Protein AF-A0AAV8QJR6-F1 (afdb_monomer_lite)

Radius of gyration: 22.35 Å; chains: 1; bounding box: 43×32×77 Å

Secondary structure (DSSP, 8-state):
---EEEEEEE--EEEEEEEE--TTS-EEEEEEEEEEEEEEEEEE-SS-EEEEEEEEEEEEEEEEEEETTEEEEEEEEEEEEEEEE-SS-EEEEEEEEETTEEEEEEEES-TTS--GGG---------TTT----PPP-PPPPP-

Organism: Ensete ventricosum (NCBI:txid4639)

Sequence (144 aa):
MVGKVQLVMEAPLQVQTSMVKVEGVPTFENTQLSHQLQEATYVKDLSTVSMSTLSDRQEAEGSDVMHDEEAQRGIASTRSYYKYTDDNSCYLRTVNVEEGAIKVDMASRSCFAISDGGLRWPVRRLPRHLRLTRLPSPSLPHSN

InterPro domains:
  IPR021102 Peptide-N4-(N-acetyl-beta-glucosaminyl)asparagine amidase A [PTHR31104] (5-111)

pLDDT: mean 79.15, std 20.86, range [33.94, 96.25]

Foldseek 3Di:
DDKDKDKDKDKDKDKDKDWDDDPPAWIKIKMKIKIKIKMWMWIGDPPDIKIKIKIKIKIKMKMFTDDPNDTPDMWMKMWMWIWIDIPPWIKIWIWIDTPNDTPDTDMDRDPVPDDCVVVDDPPPPPDPVPPPDDDPDPDDDDDD

Structure (mmCIF, N/CA/C/O backbone):
data_AF-A0AAV8QJR6-F1
#
_entry.id   AF-A0AAV8QJR6-F1
#
loop_
_atom_site.group_PDB
_atom_site.id
_atom_site.type_symbol
_atom_site.label_atom_id
_atom_site.label_alt_id
_atom_site.label_comp_id
_atom_site.label_asym_id
_atom_site.label_entity_id
_atom_site.label_seq_id
_atom_site.pdbx_PDB_ins_code
_atom_site.Cartn_x
_atom_site.Cartn_y
_atom_site.Cartn_z
_atom_site.occupancy
_atom_site.B_iso_or_equiv
_atom_site.auth_seq_id
_atom_site.auth_comp_id
_atom_site.auth_asym_id
_atom_site.auth_atom_id
_atom_site.pdbx_PDB_model_num
ATOM 1 N N . MET A 1 1 ? 19.371 -16.847 -28.810 1.00 52.06 1 MET A N 1
ATOM 2 C CA . MET A 1 1 ? 19.941 -15.648 -28.157 1.00 52.06 1 MET A CA 1
ATOM 3 C C . MET A 1 1 ? 19.583 -15.752 -26.683 1.00 52.06 1 MET A C 1
ATOM 5 O O . MET A 1 1 ? 18.428 -16.045 -26.412 1.00 52.06 1 MET A O 1
ATOM 9 N N . VAL A 1 2 ? 20.547 -15.657 -25.763 1.00 60.50 2 VAL A N 1
ATOM 10 C CA . VAL A 1 2 ? 20.309 -15.851 -24.318 1.00 60.50 2 VAL A CA 1
ATOM 11 C C . VAL A 1 2 ? 20.667 -14.551 -23.602 1.00 60.50 2 VAL A C 1
ATOM 13 O O . VAL A 1 2 ? 21.843 -14.194 -23.548 1.00 60.50 2 VAL A O 1
ATOM 16 N N . GLY A 1 3 ? 19.656 -13.833 -23.115 1.00 73.94 3 GLY A N 1
ATOM 17 C CA . GLY A 1 3 ? 19.809 -12.676 -22.231 1.00 73.94 3 GLY A CA 1
ATOM 18 C C . GLY A 1 3 ? 20.017 -13.105 -20.780 1.00 73.94 3 GLY A C 1
ATOM 19 O O . GLY A 1 3 ? 19.653 -14.220 -20.398 1.00 73.94 3 GLY A O 1
ATOM 20 N N . LYS A 1 4 ? 20.614 -12.238 -19.955 1.00 84.25 4 LYS A N 1
ATOM 21 C CA . LYS A 1 4 ? 20.676 -12.439 -18.498 1.00 84.25 4 LYS A CA 1
ATOM 22 C C . LYS A 1 4 ? 19.551 -11.655 -17.837 1.00 84.25 4 LYS A C 1
ATOM 24 O O . LYS A 1 4 ? 19.454 -10.448 -18.040 1.00 84.25 4 LYS A O 1
ATOM 29 N N . VAL A 1 5 ? 18.759 -12.335 -17.016 1.00 87.50 5 VAL A N 1
ATOM 30 C CA . VAL A 1 5 ? 17.732 -11.719 -16.170 1.00 87.50 5 VAL A CA 1
ATOM 31 C C . VAL A 1 5 ? 18.143 -11.885 -14.714 1.00 87.50 5 VAL A C 1
ATOM 33 O O . VAL A 1 5 ? 18.502 -12.986 -14.294 1.00 87.50 5 VAL A O 1
ATOM 36 N N . GLN A 1 6 ? 18.105 -10.795 -13.954 1.00 90.88 6 GLN A N 1
ATOM 37 C CA . GLN A 1 6 ? 18.274 -10.801 -12.506 1.00 90.88 6 GLN A CA 1
ATOM 38 C C . GLN A 1 6 ? 17.036 -10.181 -11.863 1.00 90.88 6 GLN A C 1
ATOM 40 O O . GLN A 1 6 ? 16.647 -9.070 -12.211 1.00 90.88 6 GLN A O 1
ATOM 45 N N . LEU A 1 7 ? 16.442 -10.917 -10.926 1.00 91.81 7 LEU A N 1
ATOM 46 C CA . LEU A 1 7 ? 15.286 -10.505 -10.140 1.00 91.81 7 LEU A CA 1
ATOM 47 C C . LEU A 1 7 ? 15.708 -10.405 -8.675 1.00 91.81 7 LEU A C 1
ATOM 49 O O . LEU A 1 7 ? 16.290 -11.348 -8.135 1.00 91.81 7 LEU A O 1
ATOM 53 N N . VAL A 1 8 ? 15.407 -9.275 -8.047 1.00 92.56 8 VAL A N 1
ATOM 54 C CA . VAL A 1 8 ? 15.558 -9.067 -6.604 1.00 92.56 8 VAL A CA 1
ATOM 55 C C . VAL A 1 8 ? 14.188 -8.719 -6.044 1.00 92.56 8 VAL A C 1
ATOM 57 O O . VAL A 1 8 ? 13.522 -7.838 -6.582 1.00 92.56 8 VAL A O 1
ATOM 60 N N . MET A 1 9 ? 13.767 -9.418 -4.991 1.00 94.56 9 MET A N 1
ATOM 61 C CA . MET A 1 9 ? 12.448 -9.254 -4.386 1.00 94.56 9 MET A CA 1
ATOM 62 C C . MET A 1 9 ? 12.543 -9.271 -2.861 1.00 94.56 9 MET A C 1
ATOM 64 O O . MET A 1 9 ? 13.164 -10.164 -2.287 1.00 94.56 9 MET A O 1
ATOM 68 N N . GLU A 1 10 ? 11.875 -8.317 -2.220 1.00 93.00 10 GLU A N 1
ATOM 69 C CA . GLU A 1 10 ? 11.699 -8.238 -0.770 1.00 93.00 10 GLU A CA 1
ATOM 70 C C . GLU A 1 10 ? 10.221 -8.012 -0.450 1.00 93.00 10 GLU A C 1
ATOM 72 O O . GLU A 1 10 ? 9.582 -7.161 -1.066 1.00 93.00 10 GLU A O 1
ATOM 77 N N . ALA A 1 11 ? 9.675 -8.764 0.509 1.00 95.12 11 ALA A N 1
ATOM 78 C CA . ALA A 1 11 ? 8.258 -8.682 0.866 1.00 95.12 11 ALA A CA 1
ATOM 79 C C . ALA A 1 11 ? 8.009 -8.723 2.392 1.00 95.12 11 ALA A C 1
ATOM 81 O O . ALA A 1 11 ? 7.457 -9.704 2.899 1.00 95.12 11 ALA A O 1
ATOM 82 N N . PRO A 1 12 ? 8.490 -7.739 3.181 1.00 94.94 12 PRO A N 1
ATOM 83 C CA . PRO A 1 12 ? 8.340 -7.781 4.631 1.00 94.94 12 PRO A CA 1
ATOM 84 C C . PRO A 1 12 ? 6.896 -7.511 5.078 1.00 94.94 12 PRO A C 1
ATOM 86 O O . PRO A 1 12 ? 6.230 -6.591 4.598 1.00 94.94 12 PRO A O 1
ATOM 89 N N . LEU A 1 13 ? 6.462 -8.270 6.086 1.00 95.69 13 LEU A N 1
ATOM 90 C CA . LEU A 1 13 ? 5.206 -8.082 6.807 1.00 95.69 13 LEU A CA 1
ATOM 91 C C . LEU A 1 13 ? 5.494 -7.745 8.272 1.00 95.69 13 LEU A C 1
ATOM 93 O O . LEU A 1 13 ? 6.247 -8.450 8.943 1.00 95.69 13 LEU A O 1
ATOM 97 N N . GLN A 1 14 ? 4.858 -6.693 8.777 1.00 94.94 14 GLN A N 1
ATOM 98 C CA . GLN A 1 14 ? 4.864 -6.311 10.183 1.00 94.94 14 GLN A CA 1
ATOM 99 C C . GLN A 1 14 ? 3.429 -6.213 10.683 1.00 94.94 14 GLN A C 1
ATOM 101 O O . GLN A 1 14 ? 2.583 -5.591 10.041 1.00 94.94 14 GLN A O 1
ATOM 106 N N . VAL A 1 15 ? 3.169 -6.819 11.838 1.00 96.25 15 VAL A N 1
ATOM 107 C CA . VAL A 1 15 ? 1.886 -6.736 12.534 1.00 96.25 15 VAL A CA 1
ATOM 108 C C . VAL A 1 15 ? 2.167 -6.403 13.989 1.00 96.25 15 VAL A C 1
ATOM 110 O O . VAL A 1 15 ? 2.981 -7.064 14.634 1.00 96.25 15 VAL A O 1
ATOM 113 N N . GLN A 1 16 ? 1.501 -5.377 14.499 1.00 94.81 16 GLN A N 1
ATOM 114 C CA . GLN A 1 16 ? 1.584 -4.962 15.887 1.00 94.81 16 GLN A CA 1
ATOM 115 C C . GLN A 1 16 ? 0.178 -4.846 16.453 1.00 94.81 16 GLN A C 1
ATOM 117 O O . GLN A 1 16 ? -0.634 -4.080 15.946 1.00 94.81 16 GLN A O 1
ATOM 122 N N . THR A 1 17 ? -0.080 -5.564 17.540 1.00 92.06 17 THR A N 1
ATOM 123 C CA . THR A 1 17 ? -1.318 -5.434 18.307 1.00 92.06 17 THR A CA 1
ATOM 124 C C . THR A 1 17 ? -0.990 -4.889 19.686 1.00 92.06 17 THR A C 1
ATOM 126 O O . THR A 1 17 ? -0.011 -5.293 20.315 1.00 92.06 17 THR A O 1
ATOM 129 N N . SER A 1 18 ? -1.806 -3.955 20.155 1.00 91.75 18 SER A N 1
ATOM 130 C CA . SER A 1 18 ? -1.723 -3.376 21.490 1.00 91.75 18 SER A CA 1
ATOM 131 C C . SER A 1 18 ? -3.098 -3.384 22.141 1.00 91.75 18 SER A C 1
ATOM 133 O O . SER A 1 18 ? -4.115 -3.269 21.462 1.00 91.75 18 SER A O 1
ATOM 135 N N . MET A 1 19 ? -3.116 -3.535 23.462 1.00 89.56 19 MET A N 1
ATOM 136 C CA . MET A 1 19 ? -4.340 -3.633 24.243 1.00 89.56 19 MET A CA 1
ATOM 137 C C . MET A 1 19 ? -4.223 -2.770 25.493 1.00 89.56 19 MET A C 1
ATOM 139 O O . MET A 1 19 ? -3.192 -2.770 26.168 1.00 89.56 19 MET A O 1
ATOM 143 N N . VAL A 1 20 ? -5.297 -2.056 25.813 1.00 88.19 20 VAL A N 1
ATOM 144 C CA . VAL A 1 20 ? -5.420 -1.263 27.034 1.00 88.19 20 VAL A CA 1
ATOM 145 C C . VAL A 1 20 ? -6.627 -1.771 27.813 1.00 88.19 20 VAL A C 1
ATOM 147 O O . VAL A 1 20 ? -7.765 -1.602 27.378 1.00 88.19 20 VAL A O 1
ATOM 150 N N . LYS A 1 21 ? -6.369 -2.380 28.976 1.00 86.50 21 LYS A N 1
ATOM 151 C CA . LYS A 1 21 ? -7.394 -2.774 29.952 1.00 86.50 21 LYS A CA 1
ATOM 152 C C . LYS A 1 21 ? -7.315 -1.844 31.163 1.00 86.50 21 LYS A C 1
ATOM 154 O O . LYS A 1 21 ? -6.247 -1.694 31.754 1.00 86.50 21 LYS A O 1
ATOM 159 N N . VAL A 1 22 ? -8.434 -1.223 31.529 1.00 82.38 22 VAL A N 1
ATOM 160 C CA . VAL A 1 22 ? -8.584 -0.424 32.756 1.00 82.38 22 VAL A CA 1
ATOM 161 C C . VAL A 1 22 ? -9.826 -0.932 33.480 1.00 82.38 22 VAL A C 1
ATOM 163 O O . VAL A 1 22 ? -10.869 -1.093 32.852 1.00 82.38 22 VAL A O 1
ATOM 166 N N . GLU A 1 23 ? -9.725 -1.208 34.782 1.00 82.12 23 GLU A N 1
ATOM 167 C CA . GLU A 1 23 ? -10.868 -1.694 35.565 1.00 82.12 23 GLU A CA 1
ATOM 168 C C . GLU A 1 23 ? -12.072 -0.747 35.449 1.00 82.12 23 GLU A C 1
ATOM 170 O O . GLU A 1 23 ? -11.940 0.473 35.553 1.00 82.12 23 GLU A O 1
ATOM 175 N N . GLY A 1 24 ? -13.257 -1.315 35.213 1.00 78.19 24 GLY A N 1
ATOM 176 C CA . GLY A 1 24 ? -14.500 -0.554 35.050 1.00 78.19 24 GLY A CA 1
ATOM 177 C C . GLY A 1 24 ? -14.636 0.207 33.724 1.00 78.19 24 GLY A C 1
ATOM 178 O O . GLY A 1 24 ? -15.631 0.905 33.537 1.00 78.19 24 GLY A O 1
ATOM 179 N N . VAL A 1 25 ? -13.679 0.076 32.798 1.00 82.88 25 VAL A N 1
ATOM 180 C CA . VAL A 1 25 ? -13.705 0.689 31.460 1.00 82.88 25 VAL A CA 1
ATOM 181 C C . VAL A 1 25 ? -13.663 -0.415 30.393 1.00 82.88 25 VAL A C 1
ATOM 183 O O . VAL A 1 25 ? -13.013 -1.440 30.609 1.00 82.88 25 VAL A O 1
ATOM 186 N N . PRO A 1 26 ? -14.326 -0.236 29.232 1.00 81.44 26 PRO A N 1
ATOM 187 C CA . PRO A 1 26 ? -14.176 -1.150 28.103 1.00 81.44 26 PRO A CA 1
ATOM 188 C C . PRO A 1 26 ? -12.710 -1.353 27.707 1.00 81.44 26 PRO A C 1
ATOM 190 O O . PRO A 1 26 ? -11.897 -0.429 27.790 1.00 81.44 26 PRO A O 1
ATOM 193 N N . THR A 1 27 ? -12.377 -2.565 27.265 1.00 89.50 27 THR A N 1
ATOM 194 C CA . THR A 1 27 ? -11.030 -2.869 26.770 1.00 89.50 27 THR A CA 1
ATOM 195 C C . THR A 1 27 ? -10.869 -2.283 25.371 1.00 89.50 27 THR A C 1
ATOM 197 O O . THR A 1 27 ? -11.774 -2.385 24.547 1.00 89.50 27 THR A O 1
ATOM 200 N N . PHE A 1 28 ? -9.722 -1.665 25.102 1.00 89.38 28 PHE A N 1
ATOM 201 C CA . PHE A 1 28 ? -9.397 -1.132 23.781 1.00 89.38 28 PHE A CA 1
ATOM 202 C C . PHE A 1 28 ? -8.306 -1.971 23.139 1.00 89.38 28 PHE A C 1
ATOM 204 O O . PHE A 1 28 ? -7.244 -2.153 23.737 1.00 89.38 28 PHE A O 1
ATOM 211 N N . GLU A 1 29 ? -8.548 -2.421 2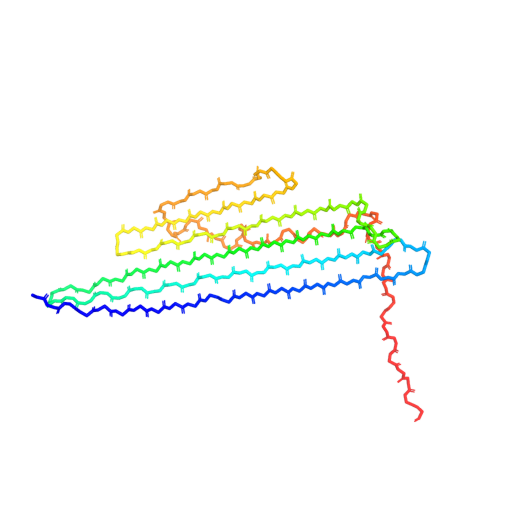1.916 1.00 92.06 29 GLU A N 1
ATOM 212 C CA . GLU A 1 29 ? -7.571 -3.123 21.090 1.00 92.06 29 GLU A CA 1
ATOM 213 C C . GLU A 1 29 ? -7.235 -2.271 19.871 1.00 92.06 29 GLU A C 1
ATOM 215 O O . GLU A 1 29 ? -8.114 -1.653 19.274 1.00 92.06 29 GLU A O 1
ATOM 220 N N . ASN A 1 30 ? -5.955 -2.197 19.518 1.00 93.44 30 ASN A N 1
ATOM 221 C CA . ASN A 1 30 ? -5.490 -1.555 18.294 1.00 93.44 30 ASN A CA 1
ATOM 222 C C . ASN A 1 30 ? -4.519 -2.493 17.583 1.00 93.44 30 ASN A C 1
ATOM 224 O O . ASN A 1 30 ? -3.558 -2.968 18.196 1.00 93.44 30 ASN A O 1
ATOM 228 N N . THR A 1 31 ? -4.758 -2.715 16.294 1.00 93.62 31 THR A N 1
ATOM 229 C CA . THR A 1 31 ? -3.890 -3.495 15.419 1.00 93.62 31 THR A CA 1
ATOM 230 C C . THR A 1 31 ? -3.415 -2.640 14.258 1.00 93.62 31 THR A C 1
ATOM 232 O O . THR A 1 31 ? -4.211 -2.054 13.528 1.00 93.62 31 THR A O 1
ATOM 235 N N . GLN A 1 32 ? -2.104 -2.634 14.046 1.00 95.69 32 GLN A N 1
ATOM 236 C CA . GLN A 1 32 ? -1.447 -2.030 12.898 1.00 95.69 32 GLN A CA 1
ATOM 237 C C . GLN A 1 32 ? -0.777 -3.117 12.068 1.00 95.69 32 GLN A C 1
ATOM 239 O O . GLN A 1 32 ? -0.093 -3.994 12.596 1.00 95.69 32 GLN A O 1
ATOM 244 N N . LEU A 1 33 ? -0.959 -3.042 10.757 1.00 96.19 33 LEU A N 1
ATOM 245 C CA . LEU A 1 33 ? -0.329 -3.912 9.779 1.00 96.19 33 LEU A CA 1
ATOM 246 C C . LEU A 1 33 ? 0.411 -3.050 8.764 1.00 96.19 33 LEU A C 1
ATOM 248 O O . LEU A 1 33 ? -0.135 -2.077 8.247 1.00 96.19 33 LEU A O 1
ATOM 252 N N . SER A 1 34 ? 1.644 -3.432 8.454 1.00 95.38 34 SER A N 1
ATOM 253 C CA . SER A 1 34 ? 2.420 -2.871 7.357 1.00 95.38 34 SER A CA 1
ATOM 254 C C . SER A 1 34 ? 3.001 -4.003 6.525 1.00 95.38 34 SER A C 1
ATOM 256 O O . SER A 1 34 ? 3.774 -4.816 7.024 1.00 95.38 34 SER A O 1
ATOM 258 N N . HIS A 1 35 ? 2.632 -4.054 5.255 1.00 94.25 35 HIS A N 1
ATOM 259 C CA . HIS A 1 35 ? 3.203 -4.966 4.279 1.00 94.25 35 HIS A CA 1
ATOM 260 C C . HIS A 1 35 ? 3.859 -4.152 3.173 1.00 94.25 35 HIS A C 1
ATOM 262 O O . HIS A 1 35 ? 3.308 -3.149 2.719 1.00 94.25 35 HIS A O 1
ATOM 268 N N . GLN A 1 36 ? 5.048 -4.556 2.751 1.00 93.69 36 GLN A N 1
ATOM 269 C CA . GLN A 1 36 ? 5.741 -3.932 1.632 1.00 93.69 36 GLN A CA 1
ATOM 270 C C . GLN A 1 36 ? 6.156 -5.019 0.657 1.00 93.69 36 GLN A C 1
ATOM 272 O O . GLN A 1 36 ? 6.509 -6.107 1.085 1.00 93.69 36 GLN A O 1
ATOM 277 N N . LEU A 1 37 ? 6.135 -4.707 -0.630 1.00 94.06 37 LEU A N 1
ATOM 278 C CA . LEU A 1 37 ? 6.758 -5.472 -1.697 1.00 94.06 37 LEU A CA 1
ATOM 279 C C . LEU A 1 37 ? 7.688 -4.522 -2.446 1.00 94.06 37 LEU A C 1
ATOM 281 O O . LEU A 1 37 ? 7.285 -3.428 -2.839 1.00 94.06 37 LEU A O 1
ATOM 285 N N . GLN A 1 38 ? 8.929 -4.936 -2.646 1.00 93.00 38 GLN A N 1
ATOM 286 C CA . GLN A 1 38 ? 9.881 -4.274 -3.522 1.00 93.00 38 GLN A CA 1
ATOM 287 C C . GLN A 1 38 ? 10.427 -5.307 -4.493 1.00 93.00 38 GLN A C 1
ATOM 289 O O . GLN A 1 38 ? 10.901 -6.362 -4.083 1.00 93.00 38 GLN A O 1
ATOM 294 N N . GLU A 1 39 ? 10.355 -4.995 -5.777 1.00 95.50 39 GLU A N 1
ATOM 295 C CA . GLU A 1 39 ? 10.871 -5.823 -6.852 1.00 95.50 39 GLU A CA 1
ATOM 296 C C . GLU A 1 39 ? 11.753 -4.964 -7.756 1.00 95.50 39 GLU A C 1
ATOM 298 O O . GLU A 1 39 ? 11.364 -3.866 -8.158 1.00 95.50 39 GLU A O 1
ATOM 303 N N . ALA A 1 40 ? 12.941 -5.464 -8.081 1.00 93.31 40 ALA A N 1
ATOM 304 C CA . ALA A 1 40 ? 13.827 -4.878 -9.074 1.00 93.31 40 ALA A CA 1
ATOM 305 C C . ALA A 1 40 ? 14.209 -5.947 -10.097 1.00 93.31 40 ALA A C 1
ATOM 307 O O . ALA A 1 40 ? 14.770 -6.992 -9.752 1.00 93.31 40 ALA A O 1
ATOM 308 N N . THR A 1 41 ? 13.918 -5.661 -11.362 1.00 93.56 41 THR A N 1
ATOM 309 C CA . THR A 1 41 ? 14.221 -6.539 -12.489 1.00 93.56 41 THR A CA 1
ATOM 310 C C . THR A 1 41 ? 15.264 -5.882 -13.375 1.00 93.56 41 THR A C 1
ATOM 312 O O . THR A 1 41 ? 15.088 -4.753 -13.834 1.00 93.56 41 THR A O 1
ATOM 315 N N . TYR A 1 42 ? 16.332 -6.624 -13.649 1.00 91.44 42 TYR A N 1
ATOM 316 C CA . TYR A 1 42 ? 17.420 -6.230 -14.532 1.00 91.44 42 TYR A CA 1
ATOM 317 C C . TYR A 1 42 ? 17.484 -7.202 -15.701 1.00 91.44 42 TYR A C 1
ATOM 319 O O . TYR A 1 42 ? 17.718 -8.399 -15.512 1.00 91.44 42 TYR A O 1
ATOM 327 N N . VAL A 1 43 ? 17.314 -6.684 -16.913 1.00 89.62 43 VAL A N 1
ATOM 328 C CA . VAL A 1 43 ? 17.438 -7.462 -18.147 1.00 89.62 43 VAL A CA 1
ATOM 329 C C . VAL A 1 43 ? 18.635 -6.939 -18.921 1.00 89.62 43 VAL A C 1
ATOM 331 O O . VAL A 1 43 ? 18.698 -5.761 -19.270 1.00 89.62 43 VAL A O 1
ATOM 334 N N . LYS A 1 44 ? 19.604 -7.819 -19.179 1.00 86.88 44 LYS A N 1
ATOM 335 C CA . LYS A 1 44 ? 20.780 -7.518 -19.994 1.00 86.88 44 LYS A CA 1
ATOM 336 C C . LYS A 1 44 ? 20.816 -8.417 -21.221 1.00 86.88 44 LYS A C 1
ATOM 338 O O . LYS A 1 44 ? 21.099 -9.613 -21.109 1.00 86.88 44 LYS A O 1
ATOM 343 N N . ASP A 1 45 ? 20.643 -7.790 -22.375 1.00 84.12 45 ASP A N 1
ATOM 344 C CA . ASP A 1 45 ? 20.874 -8.379 -23.691 1.00 84.12 45 ASP A CA 1
ATOM 345 C C . ASP A 1 45 ? 22.183 -7.848 -24.301 1.00 84.12 45 ASP A C 1
ATOM 347 O O . ASP A 1 45 ? 22.914 -7.073 -23.680 1.00 84.12 45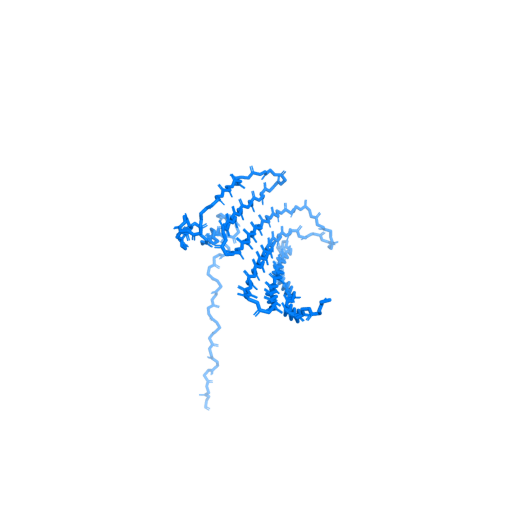 ASP A O 1
ATOM 351 N N . LEU A 1 46 ? 22.532 -8.300 -25.512 1.00 76.19 46 LEU A N 1
ATOM 352 C CA . LEU A 1 46 ? 23.821 -7.989 -26.153 1.00 76.19 46 LEU A CA 1
ATOM 353 C C . LEU A 1 46 ? 24.057 -6.484 -26.378 1.00 76.19 46 LEU A C 1
ATOM 355 O O . LEU A 1 46 ? 25.209 -6.059 -26.424 1.00 76.19 46 LEU A O 1
ATOM 359 N N . SER A 1 47 ? 22.994 -5.690 -26.508 1.00 78.38 47 SER A N 1
ATOM 360 C CA . SER A 1 47 ? 23.062 -4.259 -26.840 1.00 78.38 47 SER A CA 1
ATOM 361 C C . SER A 1 47 ? 22.288 -3.350 -25.886 1.00 78.38 47 SER A C 1
ATOM 363 O O . SER A 1 47 ? 22.420 -2.133 -25.979 1.00 78.38 47 SER A O 1
ATOM 365 N N . THR A 1 48 ? 21.469 -3.908 -24.995 1.00 80.62 48 THR A N 1
ATOM 366 C CA . THR A 1 48 ? 20.531 -3.146 -24.163 1.00 80.62 48 THR A CA 1
ATOM 367 C C . THR A 1 48 ? 20.537 -3.660 -22.733 1.00 80.62 48 THR A C 1
ATOM 369 O O . THR A 1 48 ? 20.540 -4.867 -22.483 1.00 80.62 48 THR A O 1
ATOM 372 N N . VAL A 1 49 ? 20.533 -2.719 -21.795 1.00 85.25 49 VAL A N 1
ATOM 373 C CA . VAL A 1 49 ? 20.261 -2.969 -20.382 1.00 85.25 49 VAL A CA 1
ATOM 374 C C . VAL A 1 49 ? 18.962 -2.246 -20.072 1.00 85.25 49 VAL A C 1
ATOM 376 O O . VAL A 1 49 ? 18.873 -1.054 -20.346 1.00 85.25 49 VAL A O 1
ATOM 379 N N . SER A 1 50 ? 17.984 -2.969 -19.538 1.00 88.94 50 SER A N 1
ATOM 380 C CA . SER A 1 50 ? 16.726 -2.401 -19.064 1.00 88.94 50 SER A CA 1
ATOM 381 C C . SER A 1 50 ? 16.556 -2.705 -17.586 1.00 88.94 50 SER A C 1
ATOM 383 O O . SER A 1 50 ? 16.901 -3.801 -17.123 1.00 88.94 50 SER A O 1
ATOM 385 N N . MET A 1 51 ? 16.054 -1.720 -16.847 1.00 91.75 51 MET A N 1
ATOM 386 C CA . MET A 1 51 ? 15.748 -1.848 -15.431 1.00 91.75 51 MET A CA 1
ATOM 387 C C . MET A 1 51 ? 14.292 -1.470 -15.197 1.00 91.75 51 MET A C 1
ATOM 389 O O . MET A 1 51 ? 13.820 -0.442 -15.674 1.00 91.75 51 MET A O 1
ATOM 393 N N . SER A 1 52 ? 13.594 -2.278 -14.408 1.00 92.75 52 SER A N 1
ATOM 394 C CA . SER A 1 52 ? 12.293 -1.896 -13.870 1.00 92.75 52 SER A CA 1
ATOM 395 C C . SER A 1 52 ? 12.242 -2.132 -12.370 1.00 92.75 52 SER A C 1
ATOM 397 O O . SER A 1 52 ? 12.913 -3.015 -11.835 1.00 92.75 52 SER A O 1
ATOM 399 N N . THR A 1 53 ? 11.467 -1.297 -11.691 1.00 94.12 53 THR A N 1
ATOM 400 C CA . THR A 1 53 ? 11.231 -1.372 -10.255 1.00 94.12 53 THR A CA 1
ATOM 401 C C . THR A 1 53 ? 9.739 -1.309 -9.983 1.00 94.12 53 THR A C 1
ATOM 403 O O . THR A 1 53 ? 9.013 -0.524 -10.600 1.00 94.12 53 THR A O 1
ATOM 406 N N . LEU A 1 54 ? 9.289 -2.132 -9.046 1.00 94.94 54 LEU A N 1
ATOM 407 C CA . LEU A 1 54 ? 7.941 -2.121 -8.507 1.00 94.94 54 LEU A CA 1
ATOM 408 C C . LEU A 1 54 ? 8.047 -2.001 -6.991 1.00 94.94 54 LEU A C 1
ATOM 410 O O . LEU A 1 54 ? 8.804 -2.720 -6.349 1.00 94.94 54 LEU A O 1
ATOM 414 N N . SER A 1 55 ? 7.295 -1.073 -6.416 1.00 93.94 55 SER A N 1
ATOM 415 C CA . SER A 1 55 ? 7.145 -0.932 -4.977 1.00 93.94 55 SER A CA 1
ATOM 416 C C . SER A 1 55 ? 5.665 -0.852 -4.643 1.00 93.94 55 SER A C 1
ATOM 418 O O . SER A 1 55 ? 4.956 0.011 -5.154 1.00 93.94 55 SER A O 1
ATOM 420 N N . ASP A 1 56 ? 5.209 -1.752 -3.785 1.00 94.62 56 ASP A N 1
ATOM 421 C CA . ASP A 1 56 ? 3.878 -1.734 -3.195 1.00 94.62 56 ASP A CA 1
ATOM 422 C C . ASP A 1 56 ? 4.022 -1.620 -1.676 1.00 94.62 56 ASP A C 1
ATOM 424 O O . ASP A 1 56 ? 4.883 -2.256 -1.069 1.00 94.62 56 ASP A O 1
ATOM 428 N N . ARG A 1 57 ? 3.213 -0.773 -1.048 1.00 95.19 57 ARG A N 1
ATOM 429 C CA . ARG A 1 57 ? 3.147 -0.640 0.407 1.00 95.19 57 ARG A CA 1
ATOM 430 C C . ARG A 1 57 ? 1.699 -0.564 0.828 1.00 95.19 57 ARG A C 1
ATOM 432 O O . ARG A 1 57 ? 0.962 0.308 0.376 1.00 95.19 57 ARG A O 1
ATOM 439 N N . GLN A 1 58 ? 1.323 -1.453 1.729 1.00 95.44 58 GLN A N 1
ATOM 440 C CA . GLN A 1 58 ? -0.008 -1.551 2.294 1.00 95.44 58 GLN A CA 1
ATOM 441 C C . GLN A 1 58 ? 0.091 -1.339 3.793 1.00 95.44 58 GLN A C 1
ATOM 443 O O . GLN A 1 58 ? 0.884 -1.976 4.484 1.00 95.44 58 GLN A O 1
ATOM 448 N N . GLU A 1 59 ? -0.712 -0.418 4.289 1.00 96.25 59 GLU A N 1
ATOM 449 C CA . GLU A 1 59 ? -0.849 -0.124 5.702 1.00 96.25 59 GLU A CA 1
ATOM 450 C C . GLU A 1 59 ? -2.314 -0.294 6.078 1.00 96.25 59 GLU A C 1
ATOM 452 O O . GLU A 1 59 ? -3.207 0.127 5.338 1.00 96.25 59 GLU A O 1
ATOM 457 N N . ALA A 1 60 ? -2.560 -0.905 7.227 1.00 95.44 60 ALA A N 1
ATOM 458 C CA . ALA A 1 60 ? -3.878 -0.970 7.825 1.00 95.44 60 ALA A CA 1
ATOM 459 C C . ALA A 1 60 ? -3.772 -0.650 9.314 1.00 95.44 60 ALA A C 1
ATOM 461 O O . ALA A 1 60 ? -2.847 -1.101 9.985 1.00 95.44 60 ALA A O 1
ATOM 462 N N . GLU A 1 61 ? -4.727 0.118 9.822 1.00 94.81 61 GLU A N 1
ATOM 463 C CA . GLU A 1 61 ? -4.924 0.327 11.255 1.00 94.81 61 GLU A CA 1
ATOM 464 C C . GLU A 1 61 ? -6.381 0.013 11.580 1.00 94.81 61 GLU A C 1
ATOM 466 O O . GLU A 1 61 ? -7.294 0.485 10.892 1.00 94.81 61 GLU A O 1
ATOM 471 N N . GLY A 1 62 ? -6.581 -0.784 12.623 1.00 93.00 62 GLY A N 1
ATOM 472 C CA . GLY A 1 62 ? -7.873 -1.118 13.198 1.00 93.00 62 GLY A CA 1
ATOM 473 C C . GLY A 1 62 ? -7.887 -0.795 14.685 1.00 93.00 62 GLY A C 1
ATOM 474 O O . GLY A 1 62 ? -6.865 -0.893 15.364 1.00 93.00 62 GLY A O 1
ATOM 475 N N . SER A 1 63 ? -9.034 -0.375 15.202 1.00 91.62 63 SER A N 1
ATOM 476 C CA . SER A 1 63 ? -9.244 -0.247 16.641 1.00 91.62 63 SER A CA 1
ATOM 477 C C . SER A 1 63 ? -10.633 -0.713 17.017 1.00 91.62 63 SER A C 1
ATOM 479 O O . SER A 1 63 ? -11.606 -0.264 16.410 1.00 91.62 63 SER A O 1
ATOM 481 N N . ASP A 1 64 ? -10.706 -1.532 18.059 1.00 92.12 64 ASP A N 1
ATOM 482 C CA . ASP A 1 64 ? -11.929 -2.148 18.547 1.00 92.12 64 ASP A CA 1
ATOM 483 C C . ASP A 1 64 ? -12.141 -1.847 20.033 1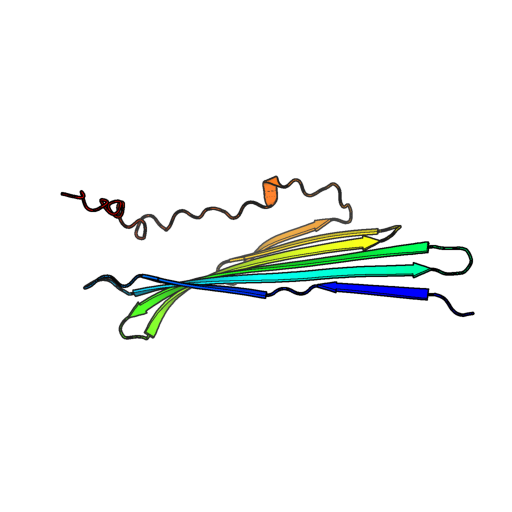.00 92.12 64 ASP A C 1
ATOM 485 O O . ASP A 1 64 ? -11.202 -1.758 20.832 1.00 92.12 64 ASP A O 1
ATOM 489 N N . VAL A 1 65 ? -13.408 -1.656 20.396 1.00 91.00 65 VAL A N 1
ATOM 490 C CA . VAL A 1 65 ? -13.862 -1.597 21.786 1.00 91.00 65 VAL A CA 1
ATOM 491 C C . VAL A 1 65 ? -14.463 -2.944 22.147 1.00 91.00 65 VAL A C 1
ATOM 493 O O . VAL A 1 65 ? -15.456 -3.361 21.548 1.00 91.00 65 VAL A O 1
ATOM 496 N N . MET A 1 66 ? -13.877 -3.583 23.150 1.00 88.38 66 MET A N 1
ATOM 497 C CA . MET A 1 66 ? -14.235 -4.914 23.618 1.00 88.38 66 MET A CA 1
ATOM 498 C C . MET A 1 66 ? -15.043 -4.830 24.917 1.00 88.38 66 MET A C 1
ATOM 500 O O . MET A 1 66 ? -14.687 -4.090 25.846 1.00 88.38 66 MET A O 1
ATOM 504 N N . HIS A 1 67 ? -16.106 -5.625 25.001 1.00 85.50 67 HIS A N 1
ATOM 505 C CA . HIS A 1 67 ? -16.883 -5.866 26.213 1.00 85.50 67 HIS A CA 1
ATOM 506 C C . HIS A 1 67 ? -17.122 -7.367 26.348 1.00 85.50 67 HIS A C 1
ATOM 508 O O . HIS A 1 67 ? -17.580 -7.983 25.395 1.00 85.50 67 HIS A O 1
ATOM 514 N N . ASP A 1 68 ? -16.780 -7.947 27.500 1.00 82.81 68 ASP A N 1
ATOM 515 C CA . ASP A 1 68 ? -16.910 -9.388 27.758 1.00 82.81 68 ASP A CA 1
ATOM 516 C C . ASP A 1 68 ? -16.321 -10.270 26.636 1.00 82.81 68 ASP A C 1
ATOM 518 O O . ASP A 1 68 ? -16.904 -11.274 26.243 1.00 82.81 68 ASP A O 1
ATOM 522 N N . GLU A 1 69 ? -15.145 -9.878 26.125 1.00 79.69 69 GLU A N 1
ATOM 523 C CA . GLU A 1 69 ? -14.417 -10.542 25.025 1.00 79.69 69 GLU A CA 1
ATOM 524 C C . GLU A 1 69 ? -15.115 -10.475 23.645 1.00 79.69 69 GLU A C 1
ATOM 526 O O . GLU A 1 69 ? -14.640 -11.065 22.675 1.00 79.69 69 GLU A O 1
ATOM 531 N N . GLU A 1 70 ? -16.189 -9.689 23.512 1.00 84.56 70 GLU A N 1
ATOM 532 C CA . GLU A 1 70 ? -16.856 -9.399 22.240 1.00 84.56 70 GLU A CA 1
ATOM 533 C C . GLU A 1 70 ? -16.561 -7.972 21.752 1.00 84.56 70 GLU A C 1
ATOM 535 O O . GLU A 1 70 ? -16.621 -6.995 22.507 1.00 84.56 70 GLU A O 1
ATOM 540 N N . ALA A 1 71 ? -16.280 -7.835 20.454 1.00 85.75 71 ALA A N 1
ATOM 541 C CA . ALA A 1 71 ? -16.103 -6.537 19.813 1.00 85.75 71 ALA A CA 1
ATOM 542 C C . ALA A 1 71 ? -17.462 -5.840 19.639 1.00 85.75 71 ALA A C 1
ATOM 544 O O . ALA A 1 71 ? -18.311 -6.283 18.866 1.00 85.75 71 ALA A O 1
ATOM 545 N N . GLN A 1 72 ? -17.666 -4.716 20.326 1.00 89.81 72 GLN A N 1
ATOM 546 C CA . GLN A 1 72 ? -18.899 -3.930 20.208 1.00 89.81 72 GLN A CA 1
ATOM 547 C C . GLN A 1 72 ? -18.854 -2.942 19.046 1.00 89.81 72 GLN A C 1
ATOM 549 O O . GLN A 1 72 ? -19.866 -2.673 18.396 1.00 89.81 72 GLN A O 1
ATOM 554 N N . ARG A 1 73 ? -17.685 -2.336 18.821 1.00 87.88 73 ARG A N 1
ATOM 555 C CA . ARG A 1 73 ? -17.499 -1.322 17.788 1.00 87.88 73 ARG A CA 1
ATOM 556 C C . ARG A 1 73 ? -16.051 -1.272 17.344 1.00 87.88 73 ARG A C 1
ATOM 558 O O . ARG A 1 73 ? -15.171 -1.082 18.178 1.00 87.88 73 ARG A O 1
ATOM 565 N N . GLY A 1 74 ? -15.873 -1.306 16.030 1.00 89.25 74 GLY A N 1
ATOM 566 C CA . GLY A 1 74 ? -14.589 -1.144 15.375 1.00 89.25 74 GLY A CA 1
ATOM 567 C C . GLY A 1 74 ? -14.537 0.070 14.465 1.00 89.25 74 GLY A C 1
ATOM 568 O O . GLY A 1 74 ? -15.557 0.529 13.940 1.00 89.25 74 GLY A O 1
ATOM 569 N N . ILE A 1 75 ? -13.330 0.575 14.259 1.00 91.81 75 ILE A N 1
ATOM 570 C CA . ILE A 1 75 ? -12.987 1.439 13.133 1.00 91.81 75 ILE A CA 1
ATOM 571 C C . ILE A 1 75 ? -11.754 0.870 12.445 1.00 91.81 75 ILE A C 1
ATOM 573 O O . ILE A 1 75 ? -10.846 0.373 13.103 1.00 91.81 75 ILE A O 1
ATOM 577 N N . ALA A 1 76 ? -11.717 0.965 11.120 1.00 92.12 76 ALA A N 1
ATOM 578 C CA . ALA A 1 76 ? -10.575 0.525 10.338 1.00 92.12 76 ALA A CA 1
ATOM 579 C C . ALA A 1 76 ? -10.292 1.493 9.192 1.00 92.12 76 ALA A C 1
ATOM 581 O O . ALA A 1 76 ? -11.201 2.104 8.611 1.00 92.12 76 ALA A O 1
ATOM 582 N N . SER A 1 77 ? -9.012 1.608 8.864 1.00 94.12 77 SER A N 1
ATOM 583 C CA . SER A 1 77 ? -8.526 2.359 7.716 1.00 94.12 77 SER A CA 1
ATOM 584 C C . SER A 1 77 ? -7.415 1.593 7.019 1.00 94.12 77 SER A C 1
ATOM 586 O O . SER A 1 77 ? -6.639 0.889 7.666 1.00 94.12 77 SER A O 1
ATOM 588 N N . THR A 1 78 ? -7.344 1.735 5.699 1.00 95.75 78 THR A N 1
ATOM 589 C CA . THR A 1 78 ? -6.256 1.191 4.893 1.00 95.75 78 THR A CA 1
ATOM 590 C C . THR A 1 78 ? -5.666 2.260 3.992 1.00 95.75 78 THR A C 1
ATOM 592 O O . THR A 1 78 ? -6.334 3.207 3.561 1.00 95.75 78 THR A O 1
ATOM 595 N N . ARG A 1 79 ? -4.385 2.089 3.696 1.00 94.56 79 ARG A N 1
ATOM 596 C CA . ARG A 1 79 ? -3.631 2.906 2.764 1.00 94.56 79 ARG A CA 1
ATOM 597 C C . ARG A 1 79 ? -2.779 2.002 1.895 1.00 94.56 79 ARG A C 1
ATOM 599 O O . ARG A 1 79 ? -2.014 1.192 2.404 1.00 94.56 79 ARG A O 1
ATOM 606 N N . SER A 1 80 ? -2.873 2.190 0.590 1.00 95.44 80 SER A N 1
ATOM 607 C CA . SER A 1 80 ? -2.065 1.474 -0.387 1.00 95.44 80 SER A CA 1
ATOM 608 C C . SER A 1 80 ? -1.315 2.470 -1.254 1.00 95.44 80 SER A C 1
ATOM 610 O O . SER A 1 80 ? -1.893 3.433 -1.764 1.00 95.44 80 SER A O 1
ATOM 612 N N . TYR A 1 81 ? -0.022 2.236 -1.417 1.00 94.44 81 TYR A N 1
ATOM 613 C CA . TYR A 1 81 ? 0.857 2.976 -2.302 1.00 94.44 81 TYR A CA 1
ATOM 614 C C . TYR A 1 81 ? 1.466 2.006 -3.299 1.00 94.44 81 TYR A C 1
ATOM 616 O O . TYR A 1 81 ? 2.112 1.045 -2.899 1.00 94.44 81 TYR A O 1
ATOM 624 N N . TYR A 1 82 ? 1.293 2.299 -4.580 1.00 94.19 82 TYR A N 1
ATOM 625 C CA . TYR A 1 82 ? 1.884 1.540 -5.666 1.00 94.19 82 TYR A CA 1
ATOM 626 C C . TYR A 1 82 ? 2.761 2.457 -6.508 1.00 94.19 82 TYR A C 1
ATOM 628 O O . TYR A 1 82 ? 2.332 3.540 -6.918 1.00 94.19 82 TYR A O 1
ATOM 636 N N . LYS A 1 83 ? 3.974 2.001 -6.800 1.00 94.00 83 LYS A N 1
ATOM 637 C CA . LYS A 1 83 ? 4.924 2.649 -7.691 1.00 94.00 83 LYS A CA 1
ATOM 638 C C . LYS A 1 83 ? 5.501 1.635 -8.655 1.00 94.00 83 LYS A C 1
ATOM 640 O O . LYS A 1 83 ? 6.038 0.616 -8.243 1.00 94.00 83 LYS A O 1
ATOM 645 N N . TYR A 1 84 ? 5.467 1.982 -9.928 1.00 94.38 84 TYR A N 1
ATOM 646 C CA . TYR A 1 84 ? 6.194 1.295 -10.977 1.00 94.38 84 TYR A CA 1
ATOM 647 C C . TYR A 1 84 ? 7.077 2.292 -11.716 1.00 94.38 84 TYR A C 1
ATOM 649 O O . TYR A 1 84 ? 6.684 3.440 -11.949 1.00 94.38 84 TYR A O 1
ATOM 657 N N . THR A 1 85 ? 8.289 1.884 -12.059 1.00 92.81 85 THR A N 1
ATOM 658 C CA . THR A 1 85 ? 9.204 2.688 -12.870 1.00 92.81 85 THR A CA 1
ATOM 659 C C . THR A 1 85 ? 10.020 1.772 -13.762 1.00 92.81 85 THR A C 1
ATOM 661 O O . THR A 1 85 ? 10.634 0.835 -13.260 1.00 92.81 85 THR A O 1
ATOM 664 N N . ASP A 1 86 ? 10.046 2.065 -15.055 1.00 92.44 86 ASP A N 1
ATOM 665 C CA . ASP A 1 86 ? 10.958 1.476 -16.034 1.00 92.44 86 ASP A CA 1
ATOM 666 C C . ASP A 1 86 ? 11.697 2.593 -16.795 1.00 92.44 86 ASP A C 1
ATOM 668 O O . ASP A 1 86 ? 11.617 3.768 -16.421 1.00 92.44 86 ASP A O 1
ATOM 672 N N . ASP A 1 87 ? 12.423 2.237 -17.854 1.00 88.69 87 ASP A N 1
ATOM 673 C CA . ASP A 1 87 ? 13.210 3.185 -18.651 1.00 88.69 87 ASP A CA 1
ATOM 674 C C . ASP A 1 87 ? 12.364 4.296 -19.314 1.00 88.69 87 ASP A C 1
ATOM 676 O O . ASP A 1 87 ? 12.868 5.389 -19.577 1.00 88.69 87 ASP A O 1
ATOM 680 N N . ASN A 1 88 ? 11.074 4.047 -19.566 1.00 88.50 88 ASN A N 1
ATOM 681 C CA . ASN A 1 88 ? 10.199 4.904 -20.373 1.00 88.50 88 ASN A CA 1
ATOM 682 C C . ASN A 1 88 ? 8.940 5.381 -19.632 1.00 88.50 88 ASN A C 1
ATOM 684 O O . ASN A 1 88 ? 8.226 6.263 -20.119 1.00 88.50 88 ASN A O 1
ATOM 688 N N . SER A 1 89 ? 8.639 4.790 -18.483 1.00 90.38 89 SER A N 1
ATOM 689 C CA . SER A 1 89 ? 7.351 4.890 -17.821 1.00 90.38 89 SER A CA 1
ATOM 690 C C . SER A 1 89 ? 7.533 5.040 -16.326 1.00 90.38 89 SER A C 1
ATOM 692 O O . SER A 1 89 ? 8.336 4.375 -15.678 1.00 90.38 89 SER A O 1
ATOM 694 N N . CYS A 1 90 ? 6.681 5.875 -15.753 1.00 90.94 90 CYS A N 1
ATOM 695 C CA . CYS A 1 90 ?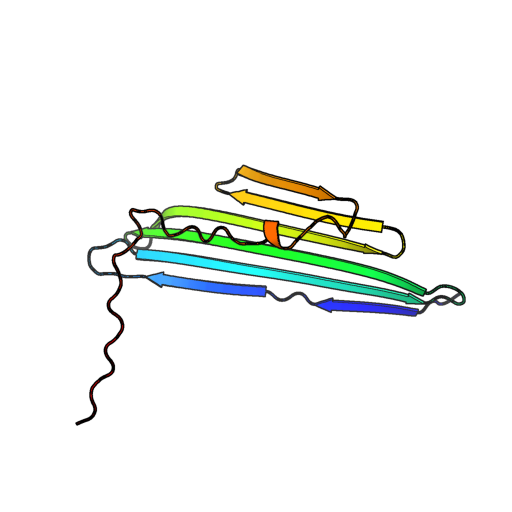 6.421 5.855 -14.334 1.00 90.94 90 CYS A CA 1
ATOM 696 C C . CYS A 1 90 ? 4.920 5.743 -14.115 1.00 90.94 90 CYS A C 1
ATOM 698 O O . CYS A 1 90 ? 4.123 6.339 -14.841 1.00 90.94 90 CYS A O 1
ATOM 700 N N . TYR A 1 91 ? 4.538 5.008 -13.083 1.00 92.38 91 TYR A N 1
ATOM 701 C CA . TYR A 1 91 ? 3.185 5.020 -12.577 1.00 92.38 91 TYR A CA 1
ATOM 702 C C . TYR A 1 91 ? 3.202 5.065 -11.055 1.00 92.38 91 TYR A C 1
ATOM 704 O O . TYR A 1 91 ? 3.938 4.325 -10.409 1.00 92.38 91 TYR A O 1
ATOM 712 N N . LEU A 1 92 ? 2.382 5.942 -10.491 1.00 92.62 92 LEU A N 1
ATOM 713 C CA . LEU A 1 92 ? 2.147 6.064 -9.062 1.00 92.62 92 LEU A CA 1
ATOM 714 C C . LEU A 1 92 ? 0.651 5.978 -8.812 1.00 92.62 92 LEU A C 1
ATOM 716 O O . LEU A 1 92 ? -0.115 6.630 -9.522 1.00 92.62 92 LEU A O 1
ATOM 720 N N . ARG A 1 93 ? 0.238 5.246 -7.780 1.00 93.81 93 ARG A N 1
ATOM 721 C CA . ARG A 1 93 ? -1.129 5.288 -7.265 1.00 93.81 93 ARG A CA 1
ATOM 722 C C . ARG A 1 93 ? -1.128 5.306 -5.748 1.00 93.81 93 ARG A C 1
ATOM 724 O O . ARG A 1 93 ? -0.369 4.584 -5.114 1.00 93.81 93 ARG A O 1
ATOM 731 N N . THR A 1 94 ? -1.981 6.136 -5.165 1.00 93.75 94 THR A N 1
ATOM 732 C CA . THR A 1 94 ? -2.281 6.118 -3.732 1.00 93.75 94 THR A CA 1
ATOM 733 C C . THR A 1 94 ? -3.776 5.944 -3.549 1.00 93.75 94 THR A C 1
ATOM 735 O O . THR A 1 94 ? -4.550 6.729 -4.098 1.00 93.75 94 THR A O 1
ATOM 738 N N . VAL A 1 95 ? -4.164 4.936 -2.771 1.00 95.25 95 VAL A N 1
ATOM 739 C CA . VAL A 1 95 ? -5.556 4.664 -2.411 1.00 95.25 95 VAL A CA 1
ATOM 740 C C . VAL A 1 95 ? -5.676 4.652 -0.895 1.00 95.25 95 VAL A C 1
ATOM 742 O O . VAL A 1 95 ? -4.961 3.906 -0.232 1.00 95.25 95 VAL A O 1
ATOM 745 N N . ASN A 1 96 ? -6.592 5.450 -0.351 1.00 94.94 96 ASN A N 1
ATOM 746 C CA . ASN A 1 96 ? -6.920 5.438 1.072 1.00 94.94 96 ASN A CA 1
ATOM 747 C C . ASN A 1 96 ? -8.393 5.070 1.243 1.00 94.94 96 ASN A C 1
ATOM 749 O O . ASN A 1 96 ? -9.264 5.692 0.622 1.00 94.94 96 ASN A O 1
ATOM 753 N N . VAL A 1 97 ? -8.671 4.115 2.124 1.00 94.75 97 VAL A N 1
ATOM 754 C CA . VAL A 1 97 ? -10.024 3.688 2.485 1.00 94.75 97 VAL A CA 1
ATOM 755 C C . VAL A 1 97 ? -10.216 3.907 3.978 1.00 94.75 97 VAL A C 1
ATOM 757 O O . VAL A 1 97 ? -9.382 3.517 4.788 1.00 94.75 97 VAL A O 1
ATOM 760 N N . GLU A 1 98 ? -11.331 4.520 4.350 1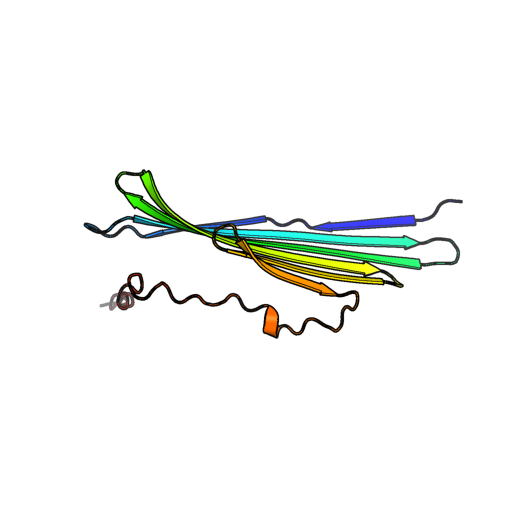.00 92.38 98 GLU A N 1
ATOM 761 C CA . GLU A 1 98 ? -11.743 4.671 5.746 1.00 92.38 98 GLU A CA 1
ATOM 762 C C . GLU A 1 98 ? -13.217 4.293 5.854 1.00 92.38 98 GLU A C 1
ATOM 764 O O . GLU A 1 98 ? -14.023 4.739 5.031 1.00 92.38 98 GLU A O 1
ATOM 769 N N . GLU A 1 99 ? -13.569 3.483 6.857 1.00 86.75 99 GLU A N 1
ATOM 770 C CA . GLU A 1 99 ? -14.960 3.071 7.121 1.00 86.75 99 GLU A CA 1
ATOM 771 C C . GLU A 1 99 ? -15.653 2.460 5.882 1.00 86.75 99 GLU A C 1
ATOM 773 O O . GLU A 1 99 ? -16.823 2.709 5.605 1.00 86.75 99 GLU A O 1
ATOM 778 N N . GLY A 1 100 ? -14.903 1.689 5.086 1.00 86.88 100 GLY A N 1
ATOM 779 C CA . GLY A 1 100 ? -15.408 1.039 3.871 1.00 86.88 100 GLY A CA 1
ATOM 780 C C . GLY A 1 100 ? -15.592 1.961 2.658 1.00 86.88 100 GLY A C 1
ATOM 781 O O . GLY A 1 100 ? -16.034 1.494 1.611 1.00 86.88 100 GLY A O 1
ATOM 782 N N . ALA A 1 101 ? -15.233 3.245 2.754 1.00 93.06 101 ALA A N 1
ATOM 783 C CA . ALA A 1 101 ? -15.335 4.202 1.654 1.00 93.06 101 ALA A CA 1
ATOM 784 C C . ALA A 1 101 ? -13.957 4.698 1.193 1.00 93.06 101 ALA A C 1
ATOM 786 O O . ALA A 1 101 ? -13.109 5.071 2.007 1.00 93.06 101 ALA A O 1
ATOM 787 N N . ILE A 1 102 ? -13.756 4.775 -0.126 1.00 94.19 102 ILE A N 1
ATOM 788 C CA . ILE A 1 102 ? -12.557 5.381 -0.720 1.00 94.19 102 ILE A CA 1
ATOM 789 C C . ILE A 1 102 ? -12.577 6.884 -0.429 1.00 94.19 102 ILE A C 1
ATOM 791 O O . ILE A 1 102 ? -13.513 7.589 -0.808 1.00 94.19 102 ILE A O 1
ATOM 795 N N . LYS A 1 103 ? -11.542 7.375 0.256 1.00 94.06 103 LYS A N 1
ATOM 796 C CA . LYS A 1 103 ? -11.365 8.803 0.567 1.00 94.06 103 LYS A CA 1
ATOM 797 C C . LYS A 1 103 ? -10.377 9.477 -0.376 1.00 94.06 103 LYS A C 1
ATOM 799 O O . LYS A 1 103 ? -10.523 10.659 -0.669 1.00 94.06 103 LYS A O 1
ATOM 804 N N . VAL A 1 104 ? -9.377 8.729 -0.839 1.00 91.56 104 VAL A N 1
ATOM 805 C CA . VAL A 1 104 ? -8.353 9.195 -1.778 1.00 91.56 104 VAL A CA 1
ATOM 806 C C . VAL A 1 104 ? -8.131 8.109 -2.817 1.00 91.56 104 VAL A C 1
ATOM 808 O O . VAL A 1 104 ? -7.918 6.957 -2.452 1.00 91.56 104 VAL A O 1
ATOM 811 N N . ASP A 1 105 ? -8.148 8.495 -4.087 1.00 94.06 105 ASP A N 1
ATOM 812 C CA . ASP A 1 105 ? -7.631 7.702 -5.200 1.00 94.06 105 ASP A CA 1
ATOM 813 C C . ASP A 1 105 ? -6.931 8.663 -6.159 1.00 94.06 105 ASP A C 1
ATOM 815 O O . ASP A 1 105 ? -7.566 9.470 -6.840 1.00 94.06 105 ASP A O 1
ATOM 819 N N . MET A 1 106 ? -5.604 8.651 -6.128 1.00 92.31 106 MET A N 1
ATOM 820 C CA . MET A 1 106 ? -4.771 9.514 -6.957 1.00 92.31 106 MET A CA 1
ATOM 821 C C . MET A 1 106 ? -3.826 8.648 -7.764 1.00 92.31 106 MET A C 1
ATOM 823 O O . MET A 1 106 ? -3.098 7.841 -7.190 1.00 92.31 106 MET A O 1
ATOM 827 N N . ALA A 1 107 ? -3.804 8.859 -9.077 1.00 91.75 107 ALA A N 1
ATOM 828 C CA . ALA A 1 107 ? -2.873 8.207 -9.979 1.00 91.75 107 ALA A CA 1
ATOM 829 C C . ALA A 1 107 ? -2.069 9.244 -10.768 1.00 91.75 107 ALA A C 1
ATOM 831 O O . ALA A 1 107 ? -2.598 10.275 -11.184 1.00 91.75 107 ALA A O 1
ATOM 832 N N . SER A 1 108 ? -0.791 8.957 -10.997 1.00 88.06 108 SER A N 1
ATOM 833 C CA . SER A 1 108 ? 0.104 9.783 -11.804 1.00 88.06 108 SER A CA 1
ATOM 834 C C . SER A 1 108 ? 0.924 8.910 -12.742 1.00 88.06 108 SER A C 1
ATOM 836 O O . SER A 1 108 ? 1.366 7.829 -12.367 1.00 88.06 108 SER A O 1
ATOM 838 N N . ARG A 1 109 ? 1.169 9.412 -13.955 1.00 90.75 109 ARG A N 1
ATOM 839 C CA . ARG A 1 109 ? 2.127 8.831 -14.911 1.00 90.75 109 ARG A CA 1
ATOM 840 C C . ARG A 1 109 ? 3.523 9.465 -14.810 1.00 90.75 109 ARG A C 1
ATOM 842 O O . ARG A 1 109 ? 4.361 9.282 -15.685 1.00 90.75 109 ARG A O 1
ATOM 849 N N . SER A 1 110 ? 3.760 10.263 -13.768 1.00 83.00 110 SER A N 1
ATOM 850 C CA . SER A 1 110 ? 5.039 10.918 -13.493 1.00 83.00 110 SER A CA 1
ATOM 851 C C . SER A 1 110 ? 5.487 10.670 -12.052 1.00 83.00 110 SER A C 1
ATOM 853 O O . SER A 1 110 ? 4.701 10.780 -11.108 1.00 83.00 110 SER A O 1
ATOM 855 N N . CYS A 1 111 ? 6.778 10.368 -11.885 1.00 68.88 111 CYS A N 1
ATOM 856 C CA . CYS A 1 111 ? 7.384 10.050 -10.586 1.00 68.88 111 CYS A CA 1
ATOM 857 C C . CYS A 1 111 ? 7.792 11.292 -9.780 1.00 68.88 111 CYS A C 1
ATOM 859 O O . CYS A 1 111 ? 8.226 11.168 -8.640 1.00 68.88 111 CYS A O 1
ATOM 861 N N . PHE A 1 112 ? 7.641 12.484 -10.364 1.00 65.56 112 PHE A N 1
ATOM 862 C CA . PHE A 1 112 ? 7.968 13.773 -9.746 1.00 65.56 112 PHE A CA 1
ATOM 863 C C . PHE A 1 112 ? 6.822 14.345 -8.894 1.00 65.56 112 PHE A C 1
ATOM 865 O O . PHE A 1 112 ? 7.015 15.327 -8.187 1.00 65.56 112 PHE A O 1
ATOM 872 N N . ALA A 1 113 ? 5.619 13.764 -8.980 1.00 53.75 113 ALA A N 1
ATOM 873 C CA . ALA A 1 113 ? 4.388 14.399 -8.509 1.00 53.75 113 ALA A CA 1
ATOM 874 C C . ALA A 1 113 ? 4.000 14.109 -7.048 1.00 53.75 113 ALA A C 1
ATOM 876 O O . ALA A 1 113 ? 2.992 14.640 -6.589 1.00 53.75 113 ALA A O 1
ATOM 877 N N . ILE A 1 114 ? 4.754 13.301 -6.297 1.00 50.66 114 ILE A N 1
ATOM 878 C CA . ILE A 1 114 ? 4.401 12.996 -4.902 1.00 50.66 114 ILE A CA 1
ATOM 879 C C . ILE A 1 114 ? 5.505 13.515 -3.990 1.00 50.66 114 ILE A C 1
ATOM 881 O O . ILE A 1 114 ? 6.476 12.824 -3.701 1.00 50.66 114 ILE A O 1
ATOM 885 N N . SER A 1 115 ? 5.356 14.766 -3.556 1.00 42.22 115 SER A N 1
ATOM 886 C CA . SER A 1 115 ? 6.080 15.260 -2.392 1.00 42.22 115 SER A CA 1
ATOM 887 C C . SER A 1 115 ? 5.590 14.511 -1.149 1.00 42.22 115 SER A C 1
ATOM 889 O O . SER A 1 115 ? 4.393 14.254 -0.986 1.00 42.22 115 SER A O 1
ATOM 891 N N . ASP A 1 116 ? 6.512 14.207 -0.236 1.00 43.78 116 ASP A N 1
ATOM 892 C CA . ASP A 1 116 ? 6.278 13.564 1.070 1.00 43.78 116 ASP A CA 1
ATOM 893 C C . ASP A 1 116 ? 5.182 14.230 1.938 1.00 43.78 116 ASP A C 1
ATOM 895 O O . ASP A 1 116 ? 4.779 13.704 2.977 1.00 43.78 116 ASP A O 1
ATOM 899 N N . GLY A 1 117 ? 4.652 15.386 1.524 1.00 38.69 117 GLY A N 1
ATOM 900 C CA . GLY A 1 117 ? 3.579 16.116 2.198 1.00 38.69 117 GLY A CA 1
ATOM 901 C C . GLY A 1 117 ? 2.197 15.454 2.131 1.00 38.69 117 GLY A C 1
ATOM 902 O O . GLY A 1 117 ? 1.375 15.719 3.004 1.00 38.69 117 GLY A O 1
ATOM 903 N N . GLY A 1 118 ? 1.940 14.566 1.161 1.00 40.19 118 GLY A N 1
ATOM 904 C CA . GLY A 1 118 ? 0.706 13.759 1.102 1.00 40.19 118 GLY A CA 1
ATOM 905 C C . GLY A 1 118 ? 0.780 12.449 1.901 1.00 40.19 118 GLY A C 1
ATOM 906 O O . GLY A 1 118 ? -0.211 11.728 2.018 1.00 40.19 118 GLY A O 1
ATOM 907 N N . LEU A 1 119 ? 1.961 12.121 2.439 1.00 44.31 119 LEU A N 1
ATOM 908 C CA . LEU A 1 119 ? 2.320 10.822 3.017 1.00 44.31 119 LEU A CA 1
ATOM 909 C C . LEU A 1 119 ? 2.297 10.767 4.544 1.00 44.31 119 LEU A C 1
ATOM 911 O O . LEU A 1 119 ? 2.424 9.684 5.107 1.00 44.31 119 LEU A O 1
ATOM 915 N N . ARG A 1 120 ? 2.023 11.872 5.241 1.00 43.81 120 ARG A N 1
ATOM 916 C CA . ARG A 1 120 ? 1.804 11.807 6.690 1.00 43.81 120 ARG A CA 1
ATOM 917 C C . ARG A 1 120 ? 0.487 11.092 6.984 1.00 43.81 120 ARG A C 1
ATOM 919 O O . ARG A 1 120 ? -0.565 11.541 6.534 1.00 43.81 120 ARG A O 1
ATOM 926 N N . TRP A 1 121 ? 0.553 10.012 7.770 1.00 38.28 121 TRP A N 1
ATOM 927 C CA . TRP A 1 121 ? -0.592 9.525 8.545 1.00 38.28 121 TRP A CA 1
ATOM 928 C C . TRP A 1 121 ? -1.276 10.763 9.136 1.00 38.28 121 TRP A C 1
ATOM 930 O O . TRP A 1 121 ? -0.563 11.598 9.721 1.00 38.28 121 TRP A O 1
ATOM 940 N N . PRO A 1 122 ? -2.600 10.968 9.011 1.00 38.59 122 PRO A N 1
ATOM 941 C CA . PRO A 1 122 ? -3.217 11.854 9.968 1.00 38.59 122 PRO A CA 1
ATOM 942 C C . PRO A 1 122 ? -2.872 11.222 11.311 1.00 38.59 122 PRO A C 1
ATOM 944 O O . PRO A 1 122 ? -3.327 10.125 11.609 1.00 38.59 122 PRO A O 1
ATOM 947 N N . VAL A 1 123 ? -2.037 11.880 12.118 1.00 42.59 123 VAL A N 1
ATOM 948 C CA . VAL A 1 123 ? -2.001 11.600 13.549 1.00 42.59 123 VAL A CA 1
ATOM 949 C C . VAL A 1 123 ? -3.402 11.977 14.011 1.00 42.59 123 VAL A C 1
ATOM 951 O O . VAL A 1 123 ? -3.653 13.111 14.432 1.00 42.59 123 VAL A O 1
ATOM 954 N N . ARG A 1 124 ? -4.367 11.069 13.819 1.00 46.62 124 ARG A N 1
ATOM 955 C CA . ARG A 1 124 ? -5.689 11.182 14.391 1.00 46.62 124 ARG A CA 1
ATOM 956 C C . ARG A 1 124 ? -5.400 11.034 15.862 1.00 46.62 124 ARG A C 1
ATOM 958 O O . ARG A 1 124 ? -5.242 9.947 16.398 1.00 46.62 124 ARG A O 1
ATOM 965 N N . ARG A 1 125 ? -5.240 12.190 16.508 1.00 44.75 125 ARG A N 1
ATOM 966 C CA . ARG A 1 125 ? -5.393 12.292 17.948 1.00 44.75 125 ARG A CA 1
ATOM 967 C C . ARG A 1 125 ? -6.668 11.529 18.240 1.00 44.75 125 ARG A C 1
ATOM 969 O O . ARG A 1 125 ? -7.691 11.887 17.651 1.00 44.75 125 ARG A O 1
ATOM 976 N N . LEU A 1 126 ? -6.558 10.507 19.091 1.00 40.38 126 LEU A N 1
ATOM 977 C CA . LEU A 1 126 ? -7.682 9.752 19.629 1.00 40.38 126 LEU A CA 1
ATOM 978 C C . LEU A 1 126 ? -8.906 10.678 19.734 1.00 40.38 126 LEU A C 1
ATOM 980 O O . LEU A 1 126 ? -8.742 11.831 20.184 1.00 40.38 126 LEU A O 1
ATOM 984 N N . PRO A 1 127 ? -10.093 10.234 19.275 1.00 38.53 127 PRO A N 1
ATOM 985 C CA . PRO A 1 127 ? -11.335 10.987 19.407 1.00 38.53 127 PRO A CA 1
ATOM 986 C C . PRO A 1 127 ? -11.413 11.657 20.783 1.00 38.53 127 PRO A C 1
ATOM 988 O O . PRO A 1 127 ? -10.912 11.105 21.754 1.00 38.53 127 PRO A O 1
ATOM 991 N N . ARG A 1 128 ? -11.976 12.867 20.915 1.00 44.28 128 ARG A N 1
ATOM 992 C CA . ARG A 1 128 ? -11.914 13.622 22.194 1.00 44.28 128 ARG A CA 1
ATOM 993 C C . ARG A 1 128 ? -12.413 12.824 23.414 1.00 44.28 128 ARG A C 1
ATOM 995 O O . ARG A 1 128 ? -11.947 13.090 24.510 1.00 44.28 128 ARG A O 1
ATOM 1002 N N . HIS A 1 129 ? -13.295 11.850 23.202 1.00 44.88 129 HIS A N 1
ATOM 1003 C CA . HIS A 1 129 ? -13.812 10.899 24.196 1.00 44.88 129 HIS A CA 1
ATOM 1004 C C . HIS A 1 129 ? -12.857 9.727 24.523 1.00 44.88 129 HIS A C 1
ATOM 1006 O O . HIS A 1 129 ? -13.021 9.087 25.550 1.00 44.88 129 HIS A O 1
ATOM 1012 N N . LEU A 1 130 ? -11.845 9.481 23.687 1.00 41.34 130 LEU A N 1
ATOM 1013 C CA . LEU A 1 130 ? -10.760 8.501 23.844 1.00 41.34 130 LEU A CA 1
ATOM 1014 C C . LEU A 1 130 ? -9.407 9.143 24.190 1.00 41.34 130 LEU A C 1
ATOM 1016 O O . LEU A 1 130 ? -8.404 8.450 24.349 1.00 41.34 130 LEU A O 1
ATOM 1020 N N . ARG A 1 131 ? -9.350 10.474 24.339 1.00 44.62 131 ARG A N 1
ATOM 1021 C CA . ARG A 1 131 ? -8.237 11.131 25.031 1.00 44.62 131 ARG A CA 1
ATOM 1022 C C . ARG A 1 131 ? -8.377 10.834 26.518 1.00 44.62 131 ARG A C 1
ATOM 1024 O O . ARG A 1 131 ? -8.817 11.695 27.275 1.00 44.62 131 ARG A O 1
ATOM 1031 N N . LEU A 1 132 ? -8.002 9.621 26.920 1.00 41.38 132 LEU A N 1
ATOM 1032 C CA . LEU A 1 132 ? -7.651 9.352 28.305 1.00 41.38 132 LEU A CA 1
ATOM 1033 C C . LEU A 1 132 ? -6.658 10.443 28.710 1.00 41.38 132 LEU A C 1
ATOM 1035 O O . LEU A 1 132 ? -5.595 10.624 28.110 1.00 41.38 132 LEU A O 1
ATOM 1039 N N . THR A 1 133 ? -7.103 11.269 29.648 1.00 40.75 133 THR A N 1
ATOM 1040 C CA . THR A 1 133 ? -6.301 12.249 30.363 1.00 40.75 133 THR A CA 1
ATOM 1041 C C . THR A 1 133 ? -4.937 11.651 30.663 1.00 40.75 133 THR A C 1
ATOM 1043 O O . THR A 1 133 ? -4.888 10.549 31.198 1.00 40.75 133 THR A O 1
ATOM 1046 N N . ARG A 1 134 ? -3.873 12.376 30.280 1.00 40.81 134 ARG A N 1
ATOM 1047 C CA . ARG A 1 134 ? -2.467 12.170 30.668 1.00 40.81 134 ARG A CA 1
ATOM 1048 C C . ARG A 1 134 ? -2.300 11.017 31.663 1.00 40.81 134 ARG A C 1
ATOM 1050 O O . ARG A 1 134 ? -2.510 11.217 32.857 1.00 40.81 134 ARG A O 1
ATOM 1057 N N . LEU A 1 135 ? -1.911 9.841 31.172 1.00 41.25 135 LEU A N 1
ATOM 1058 C CA . LEU A 1 135 ? -1.334 8.830 32.050 1.00 41.25 135 LEU A CA 1
ATOM 1059 C C . LEU A 1 135 ? -0.166 9.504 32.795 1.00 41.25 135 LEU A C 1
ATOM 1061 O O . LEU A 1 135 ? 0.649 10.167 32.140 1.00 41.25 135 LEU A O 1
ATOM 1065 N N . PRO A 1 136 ? -0.105 9.437 34.136 1.00 33.94 136 PRO A N 1
ATOM 1066 C CA . PRO A 1 136 ? 1.039 9.953 34.866 1.00 33.94 136 PRO A CA 1
ATOM 1067 C C . PRO A 1 136 ? 2.285 9.199 34.397 1.00 33.94 136 PRO A C 1
ATOM 1069 O O . PRO A 1 136 ? 2.277 7.973 34.293 1.00 33.94 136 PRO A O 1
ATOM 1072 N N . SER A 1 137 ? 3.345 9.942 34.074 1.00 38.03 137 SER A N 1
ATOM 1073 C CA . SER A 1 137 ? 4.659 9.363 33.803 1.00 38.03 137 SER A CA 1
ATOM 1074 C C . SER A 1 137 ? 5.038 8.439 34.965 1.00 38.03 137 SER A C 1
ATOM 1076 O O . SER A 1 137 ? 4.863 8.852 36.115 1.00 38.03 137 SER A O 1
ATOM 1078 N N . PRO A 1 138 ? 5.556 7.224 34.715 1.00 35.94 138 PRO A N 1
ATOM 1079 C CA . PRO A 1 138 ? 6.031 6.372 35.793 1.00 35.94 138 PRO A CA 1
ATOM 1080 C C . PRO A 1 138 ? 7.154 7.112 36.525 1.00 35.94 138 PRO A C 1
ATOM 1082 O O . PRO A 1 138 ? 8.204 7.406 35.952 1.00 35.94 138 PRO A O 1
ATOM 1085 N N . SER A 1 139 ? 6.910 7.474 37.784 1.00 42.88 139 SER A N 1
ATOM 1086 C CA . SER A 1 139 ? 7.951 7.973 38.672 1.00 42.88 139 SER A CA 1
ATOM 1087 C C . SER A 1 139 ? 8.971 6.857 38.870 1.00 42.88 139 SER A C 1
ATOM 1089 O O . SER A 1 139 ? 8.622 5.782 39.360 1.00 42.88 139 SER A O 1
ATOM 1091 N N . LEU A 1 140 ? 10.218 7.112 38.469 1.00 42.91 140 LEU A N 1
ATOM 1092 C CA . LEU A 1 140 ? 11.360 6.266 38.808 1.00 42.91 140 LEU A CA 1
ATOM 1093 C C . LEU A 1 140 ? 11.396 6.068 40.334 1.00 42.91 140 LEU A C 1
ATOM 1095 O O . LEU A 1 140 ? 11.237 7.053 41.062 1.00 42.91 140 LEU A O 1
ATOM 1099 N N . PRO A 1 141 ? 11.599 4.841 40.843 1.00 39.44 141 PRO A N 1
ATOM 1100 C CA . PRO A 1 141 ? 11.815 4.650 42.267 1.00 39.44 141 PRO A CA 1
ATOM 1101 C C . PRO A 1 141 ? 13.114 5.359 42.664 1.00 39.44 141 PRO A C 1
ATOM 1103 O O . PRO A 1 141 ? 14.172 5.115 42.082 1.00 39.44 141 PRO A O 1
ATOM 1106 N N . HIS A 1 142 ? 13.024 6.255 43.645 1.00 40.59 142 HIS A N 1
ATOM 1107 C CA . HIS A 1 142 ? 14.195 6.798 44.320 1.00 40.59 142 HIS A CA 1
ATOM 1108 C C . HIS A 1 142 ? 14.970 5.639 44.956 1.00 40.59 142 HIS A C 1
ATOM 1110 O O . HIS A 1 142 ? 14.420 4.891 45.765 1.00 40.59 142 HIS A O 1
ATOM 1116 N N . SER A 1 143 ? 16.239 5.483 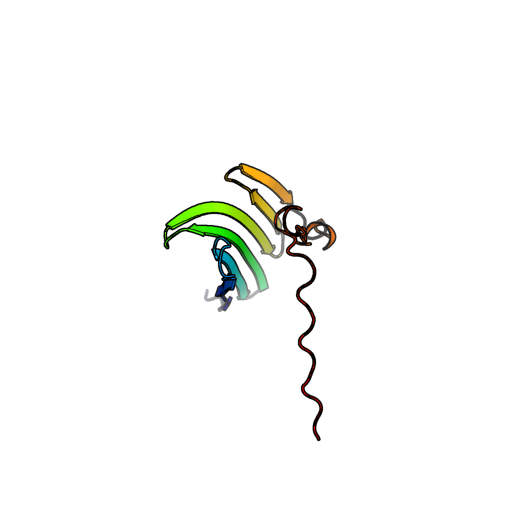44.577 1.00 44.59 143 SER A N 1
ATOM 1117 C CA . SER A 1 143 ? 17.180 4.663 45.331 1.00 44.59 143 SER A CA 1
ATOM 1118 C C . SER A 1 143 ? 17.435 5.341 46.677 1.00 44.59 143 SER A C 1
ATOM 1120 O O . SER A 1 143 ? 17.849 6.504 46.694 1.00 44.59 143 SER A O 1
ATOM 1122 N N . ASN A 1 144 ? 17.176 4.623 47.770 1.00 45.16 144 ASN A N 1
ATOM 1123 C CA . ASN A 1 144 ? 17.757 4.935 49.077 1.00 45.16 144 ASN A CA 1
ATOM 1124 C C . ASN A 1 144 ? 19.253 4.618 49.082 1.00 45.16 144 ASN A C 1
ATOM 1126 O O . ASN A 1 144 ? 19.637 3.640 48.397 1.00 45.16 144 ASN A O 1
#